Protein AF-A0A519TZV7-F1 (afdb_monomer_lite)

Radius of gyration: 21.03 Å; chains: 1; bounding box: 48×26×68 Å

pLDDT: mean 84.64, std 11.46, range [48.06, 93.38]

Foldseek 3Di:
DDDLQDDPPPDADPLLLVVLVCLVVCVCLALLCCVVRPLVVLCVLVVHDSVVSNVCSVQVVPDDPVSLVSSCNRNSHDSVSVVVSNVVVCVVVVVVVVVVVVVVVVVVVVVVVVVVVVVD

Structure (mmCIF, N/CA/C/O backbone):
data_AF-A0A519TZV7-F1
#
_entry.id   AF-A0A519TZV7-F1
#
loop_
_atom_site.group_PDB
_atom_site.id
_atom_site.type_symbol
_atom_site.label_atom_id
_atom_site.label_alt_id
_atom_site.label_comp_id
_atom_site.label_asym_id
_atom_site.label_entity_id
_atom_site.label_seq_id
_atom_site.pdbx_PDB_ins_code
_atom_site.Cartn_x
_atom_site.Cartn_y
_atom_site.Cartn_z
_atom_site.occupancy
_atom_site.B_iso_or_equiv
_atom_site.auth_seq_id
_atom_site.auth_comp_id
_atom_site.auth_asym_id
_atom_site.auth_atom_id
_atom_site.pdbx_PDB_model_num
ATOM 1 N N . MET A 1 1 ? -16.664 0.061 -14.962 1.00 61.88 1 MET A N 1
ATOM 2 C CA . MET A 1 1 ? -15.381 0.651 -14.512 1.00 61.88 1 MET A CA 1
ATOM 3 C C . MET A 1 1 ? -14.713 1.313 -15.710 1.00 61.88 1 MET A C 1
ATOM 5 O O . MET A 1 1 ? -15.112 1.011 -16.826 1.00 61.88 1 MET A O 1
ATOM 9 N N . ALA A 1 2 ? -13.777 2.246 -15.511 1.00 67.88 2 ALA A N 1
ATOM 10 C CA . ALA A 1 2 ? -13.036 2.829 -16.635 1.00 67.88 2 ALA A CA 1
ATOM 11 C C . ALA A 1 2 ? -12.213 1.748 -17.368 1.00 67.88 2 ALA A C 1
ATOM 13 O O . ALA A 1 2 ? -11.759 0.794 -16.743 1.00 67.88 2 ALA A O 1
ATOM 14 N N . GLU A 1 3 ? -12.018 1.891 -18.678 1.00 69.56 3 GLU A N 1
ATOM 15 C CA . GLU A 1 3 ? -11.212 0.965 -19.484 1.00 69.56 3 GLU A CA 1
ATOM 16 C C . GLU A 1 3 ? -9.711 1.223 -19.254 1.00 69.56 3 GLU A C 1
ATOM 18 O O . GLU A 1 3 ? -9.104 2.103 -19.867 1.00 69.56 3 GLU A O 1
ATOM 23 N N . TRP A 1 4 ? -9.091 0.462 -18.350 1.00 69.31 4 TRP A N 1
ATOM 24 C CA . TRP A 1 4 ? -7.683 0.646 -17.958 1.00 69.31 4 TRP A CA 1
ATOM 25 C C . TRP A 1 4 ? -6.664 0.021 -18.931 1.00 69.31 4 TRP A C 1
ATOM 27 O O . TRP A 1 4 ? -5.462 0.221 -18.771 1.00 69.31 4 TRP A O 1
ATOM 37 N N . LYS A 1 5 ? -7.119 -0.694 -19.971 1.00 57.53 5 LYS A N 1
ATOM 38 C CA . LYS A 1 5 ? -6.287 -1.568 -20.826 1.00 57.53 5 LYS A CA 1
ATOM 39 C C . LYS A 1 5 ? -5.505 -0.890 -21.965 1.00 57.53 5 LYS A C 1
ATOM 41 O O . LYS A 1 5 ? -4.846 -1.585 -22.727 1.00 57.53 5 LYS A O 1
ATOM 46 N N . ASN A 1 6 ? -5.521 0.438 -22.085 1.00 54.09 6 ASN A N 1
ATOM 47 C CA . ASN A 1 6 ? -4.900 1.145 -23.217 1.00 54.09 6 ASN A CA 1
ATOM 48 C C . ASN A 1 6 ? -3.759 2.072 -22.793 1.00 54.09 6 ASN A C 1
ATOM 50 O O . ASN A 1 6 ? -3.918 3.297 -22.715 1.00 54.09 6 ASN A O 1
ATOM 54 N N . ILE A 1 7 ? -2.599 1.488 -22.513 1.00 56.75 7 ILE A N 1
ATOM 55 C CA . ILE A 1 7 ? -1.321 2.204 -22.532 1.00 56.75 7 ILE A CA 1
ATOM 56 C C . ILE A 1 7 ? -0.382 1.292 -23.277 1.00 56.75 7 ILE A C 1
ATOM 58 O O . ILE A 1 7 ? -0.150 0.167 -22.840 1.00 56.75 7 ILE A O 1
ATOM 62 N N . SER A 1 8 ? 0.096 1.756 -24.424 1.00 54.38 8 SER A N 1
ATOM 63 C CA . SER A 1 8 ? 1.107 1.051 -25.193 1.00 54.38 8 SER A CA 1
ATOM 64 C C . SER A 1 8 ? 2.259 0.670 -24.262 1.00 54.38 8 SER A C 1
ATOM 66 O O . SER A 1 8 ? 2.935 1.524 -23.688 1.00 54.38 8 SER A O 1
ATOM 68 N N . SER A 1 9 ? 2.459 -0.636 -24.086 1.00 53.22 9 SER A N 1
ATOM 69 C CA . SER A 1 9 ? 3.541 -1.219 -23.286 1.00 53.22 9 SER A CA 1
ATOM 70 C C . SER A 1 9 ? 4.931 -0.801 -23.768 1.00 53.22 9 SER A C 1
ATOM 72 O O . SER A 1 9 ? 5.906 -0.952 -23.040 1.00 53.22 9 SER A O 1
ATOM 74 N N . ASP A 1 10 ? 5.017 -0.238 -24.971 1.00 55.44 10 ASP A N 1
ATOM 75 C CA . ASP A 1 10 ? 6.256 -0.049 -25.723 1.00 55.44 10 ASP A CA 1
ATOM 76 C C . ASP A 1 10 ? 7.131 1.109 -25.217 1.00 55.44 10 ASP A C 1
ATOM 78 O O . ASP A 1 10 ? 8.225 1.328 -25.731 1.00 55.44 10 ASP A O 1
ATOM 82 N N . LYS A 1 11 ? 6.682 1.858 -24.199 1.00 63.09 11 LYS A N 1
ATOM 83 C CA . LYS A 1 11 ? 7.469 2.923 -23.543 1.00 63.09 11 LYS A CA 1
ATOM 84 C C . LYS A 1 11 ? 7.351 2.921 -22.019 1.00 63.09 11 LYS A C 1
ATOM 86 O O . LYS A 1 11 ? 7.530 3.961 -21.383 1.00 63.09 11 LYS A O 1
ATOM 91 N N . LEU A 1 12 ? 7.006 1.784 -21.419 1.00 69.12 12 LEU A N 1
ATOM 92 C CA . LEU A 1 12 ? 6.957 1.692 -19.966 1.00 69.12 12 LEU A CA 1
ATOM 93 C C . LEU A 1 12 ? 8.381 1.661 -19.410 1.00 69.12 12 LEU A C 1
ATOM 95 O O . LEU A 1 12 ? 9.241 0.932 -19.900 1.00 69.12 12 LEU A O 1
ATOM 99 N N . ASP A 1 13 ? 8.632 2.454 -18.375 1.00 81.75 13 ASP A N 1
ATOM 100 C CA . ASP A 1 13 ? 9.914 2.417 -17.686 1.00 81.75 13 ASP A CA 1
ATOM 101 C C . ASP A 1 13 ? 10.195 0.991 -17.166 1.00 81.75 13 ASP A C 1
ATOM 103 O O . ASP A 1 13 ? 9.300 0.402 -16.545 1.00 81.75 13 ASP A O 1
ATOM 107 N N . PRO A 1 14 ? 11.410 0.438 -17.345 1.00 84.62 14 PRO A N 1
ATOM 108 C CA . PRO A 1 14 ? 11.737 -0.914 -16.890 1.00 84.62 14 PRO A CA 1
ATOM 109 C C . PRO A 1 14 ? 11.433 -1.145 -15.405 1.00 84.62 14 PRO A C 1
ATOM 111 O O . PRO A 1 14 ? 11.007 -2.232 -15.016 1.00 84.62 14 PRO A O 1
ATOM 114 N N . THR A 1 15 ? 11.571 -0.109 -14.569 1.00 85.81 15 THR A N 1
ATOM 115 C CA . THR A 1 15 ? 11.182 -0.170 -13.157 1.00 85.81 15 THR A CA 1
ATOM 116 C C . THR A 1 15 ? 9.689 -0.451 -12.987 1.00 85.81 15 THR A C 1
ATOM 118 O O . THR A 1 15 ? 9.307 -1.290 -12.174 1.00 85.81 15 THR A O 1
ATOM 121 N N . PHE A 1 16 ? 8.831 0.253 -13.726 1.00 87.31 16 PHE A N 1
ATOM 122 C CA . PHE A 1 16 ? 7.382 0.102 -13.598 1.00 87.31 16 PHE A CA 1
ATOM 123 C C . PHE A 1 16 ? 6.887 -1.196 -14.241 1.00 87.31 16 PHE A C 1
ATOM 125 O O . PHE A 1 16 ? 5.912 -1.769 -13.759 1.00 87.31 16 PHE A O 1
ATOM 132 N N . ALA A 1 17 ? 7.593 -1.706 -15.254 1.00 86.62 17 ALA A N 1
ATOM 133 C CA . ALA A 1 17 ? 7.323 -3.020 -15.828 1.00 86.62 17 ALA A CA 1
ATOM 134 C C . ALA A 1 17 ? 7.635 -4.136 -14.820 1.00 86.62 17 ALA A C 1
ATOM 136 O O . ALA A 1 17 ? 6.837 -5.053 -14.655 1.00 86.62 17 ALA A O 1
ATOM 137 N N . ALA A 1 18 ? 8.737 -4.015 -14.072 1.00 87.81 18 ALA A N 1
ATOM 138 C CA . ALA A 1 18 ? 9.046 -4.941 -12.986 1.00 87.81 18 ALA A CA 1
ATOM 139 C C . ALA A 1 18 ? 7.981 -4.889 -11.877 1.00 87.81 18 ALA A C 1
ATOM 141 O O . ALA A 1 18 ? 7.462 -5.926 -11.474 1.00 87.81 18 ALA A O 1
ATOM 142 N N . ILE A 1 19 ? 7.591 -3.685 -11.434 1.00 89.56 19 ILE A N 1
ATOM 143 C CA . ILE A 1 19 ? 6.514 -3.509 -10.442 1.00 89.56 19 ILE A CA 1
ATOM 144 C C . ILE A 1 19 ? 5.209 -4.144 -10.936 1.00 89.56 19 ILE A C 1
ATOM 146 O O . ILE A 1 19 ? 4.520 -4.799 -10.156 1.00 89.56 19 ILE A O 1
ATOM 150 N N . ARG A 1 20 ? 4.889 -4.001 -12.230 1.00 89.56 20 ARG A N 1
ATOM 151 C CA . ARG A 1 20 ? 3.722 -4.638 -12.844 1.00 89.56 20 ARG A CA 1
ATOM 152 C C . ARG A 1 20 ? 3.735 -6.150 -12.655 1.00 89.56 20 ARG A C 1
ATOM 154 O O . ARG A 1 20 ? 2.773 -6.689 -12.114 1.00 89.56 20 ARG A O 1
ATOM 161 N N . SER A 1 21 ? 4.803 -6.816 -13.084 1.00 88.50 21 SER A N 1
ATOM 162 C CA . SER A 1 21 ? 4.915 -8.271 -12.957 1.00 88.50 21 SER A CA 1
ATOM 163 C C . SER A 1 21 ? 4.814 -8.707 -11.499 1.00 88.50 21 SER A C 1
ATOM 165 O O . SER A 1 21 ? 4.052 -9.605 -11.179 1.00 88.50 21 SER A O 1
ATOM 167 N N . LEU A 1 22 ? 5.463 -7.992 -10.578 1.00 90.31 22 LEU A N 1
ATOM 168 C CA . LEU A 1 22 ? 5.449 -8.331 -9.152 1.00 90.31 22 LEU A CA 1
ATOM 169 C C . LEU A 1 22 ? 4.059 -8.254 -8.502 1.00 90.31 22 LEU A C 1
ATOM 171 O O . LEU A 1 22 ? 3.781 -9.012 -7.571 1.00 90.31 22 LEU A O 1
ATOM 175 N N . PHE A 1 23 ? 3.199 -7.346 -8.967 1.00 89.75 23 PHE A N 1
ATOM 176 C CA . PHE A 1 23 ? 1.795 -7.292 -8.553 1.00 89.75 23 PHE A CA 1
ATOM 177 C C . PHE A 1 23 ? 0.975 -8.436 -9.154 1.00 89.75 23 PHE A C 1
ATOM 179 O O . PHE A 1 23 ? 0.182 -9.045 -8.442 1.00 89.75 23 PHE A O 1
ATOM 186 N N . LEU A 1 24 ? 1.158 -8.731 -10.445 1.00 87.06 24 LEU A N 1
ATOM 187 C CA . LEU A 1 24 ? 0.406 -9.783 -11.140 1.00 87.06 24 LEU A CA 1
ATOM 188 C C . LEU A 1 24 ? 0.790 -11.190 -10.660 1.00 87.06 24 LEU A C 1
ATOM 190 O O . LEU A 1 24 ? -0.086 -12.031 -10.482 1.00 87.06 24 LEU A O 1
ATOM 194 N N . ASP A 1 25 ? 2.070 -11.409 -10.368 1.00 89.75 25 ASP A N 1
ATOM 195 C CA . ASP A 1 25 ? 2.615 -12.674 -9.867 1.00 89.75 25 ASP A CA 1
ATOM 196 C C . ASP A 1 25 ? 2.354 -12.863 -8.358 1.00 89.75 25 ASP A C 1
ATOM 198 O O . ASP A 1 25 ? 2.745 -13.869 -7.768 1.00 89.75 25 ASP A O 1
ATOM 202 N N . GLY A 1 26 ? 1.738 -11.877 -7.692 1.00 86.50 26 GLY A N 1
ATOM 203 C CA . GLY A 1 26 ? 1.413 -11.924 -6.262 1.00 86.50 26 GLY A CA 1
ATOM 204 C C . GLY A 1 26 ? 2.617 -11.785 -5.321 1.00 86.50 26 GLY A C 1
ATOM 205 O O . GLY A 1 26 ? 2.473 -11.918 -4.103 1.00 86.50 26 GLY A O 1
ATOM 206 N N . THR A 1 27 ? 3.807 -11.478 -5.848 1.00 87.75 27 THR A N 1
ATOM 207 C CA . THR A 1 27 ? 5.004 -11.224 -5.029 1.00 87.75 27 THR A CA 1
ATOM 208 C C . THR A 1 27 ? 4.785 -10.016 -4.118 1.00 87.75 27 THR A C 1
ATOM 210 O O . THR A 1 27 ? 5.112 -10.062 -2.925 1.00 87.75 27 THR A O 1
ATOM 213 N N . ILE A 1 28 ? 4.168 -8.953 -4.644 1.00 87.75 28 ILE A N 1
ATOM 214 C CA . ILE A 1 28 ? 3.658 -7.831 -3.852 1.00 87.75 28 ILE A CA 1
ATOM 215 C C . ILE A 1 28 ? 2.268 -8.213 -3.337 1.00 87.75 28 ILE A C 1
ATOM 217 O O . ILE A 1 28 ? 1.248 -7.900 -3.934 1.00 87.75 28 ILE A O 1
ATOM 221 N N . ASN A 1 29 ? 2.246 -8.897 -2.195 1.00 87.44 29 ASN A N 1
ATOM 222 C CA . ASN A 1 29 ? 1.030 -9.188 -1.426 1.00 87.44 29 ASN A CA 1
ATOM 223 C C . ASN A 1 29 ? 0.774 -8.179 -0.294 1.00 87.44 29 ASN A C 1
ATOM 225 O O . ASN A 1 29 ? -0.180 -8.320 0.462 1.00 87.44 29 ASN A O 1
ATOM 229 N N . LYS A 1 30 ? 1.667 -7.198 -0.141 1.00 91.50 30 LYS A N 1
ATOM 230 C CA . LYS A 1 30 ? 1.559 -6.083 0.800 1.00 91.50 30 LYS A CA 1
ATOM 231 C C . LYS A 1 30 ? 2.152 -4.849 0.157 1.00 91.50 30 LYS A C 1
ATOM 233 O O . LYS A 1 30 ? 3.241 -4.932 -0.413 1.00 91.50 30 LYS A O 1
ATOM 238 N N . MET A 1 31 ? 1.507 -3.703 0.318 1.00 91.31 31 MET A N 1
ATOM 239 C CA . MET A 1 31 ? 1.985 -2.443 -0.242 1.00 91.31 31 MET A CA 1
ATOM 240 C C . MET A 1 31 ? 3.379 -2.095 0.274 1.00 91.31 31 MET A C 1
ATOM 242 O O . MET A 1 31 ? 4.186 -1.594 -0.500 1.00 91.31 31 MET A O 1
ATOM 246 N N . TYR A 1 32 ? 3.718 -2.447 1.521 1.00 91.38 32 TYR A N 1
ATOM 247 C CA . TYR A 1 32 ? 5.052 -2.208 2.085 1.00 91.38 32 TYR A CA 1
ATOM 248 C C . TYR A 1 32 ? 6.205 -2.739 1.218 1.00 91.38 32 TYR A C 1
ATOM 250 O O . TYR A 1 32 ? 7.245 -2.091 1.149 1.00 91.38 32 TYR A O 1
ATOM 258 N N . LYS A 1 33 ? 6.004 -3.843 0.486 1.00 89.94 33 LYS A N 1
ATOM 259 C CA . LYS A 1 33 ? 7.017 -4.429 -0.410 1.00 89.94 33 LYS A CA 1
ATOM 260 C C . LYS A 1 33 ? 7.413 -3.518 -1.571 1.00 89.94 33 LYS A C 1
ATOM 262 O O . LYS A 1 33 ? 8.483 -3.688 -2.138 1.00 89.94 33 LYS A O 1
ATOM 267 N N . LEU A 1 34 ? 6.608 -2.507 -1.907 1.00 88.69 34 LEU A N 1
ATOM 268 C CA . LEU A 1 34 ? 7.003 -1.484 -2.881 1.00 88.69 34 LEU A CA 1
ATOM 269 C C . LEU A 1 34 ? 8.242 -0.688 -2.446 1.00 88.69 34 LEU A C 1
ATOM 271 O O . LEU A 1 34 ? 8.824 0.017 -3.270 1.00 88.69 34 LEU A O 1
ATOM 275 N N . ILE A 1 35 ? 8.647 -0.764 -1.172 1.00 88.94 35 ILE A N 1
ATOM 276 C CA . ILE A 1 35 ? 9.881 -0.127 -0.715 1.00 88.94 35 ILE A CA 1
ATOM 277 C C . ILE A 1 35 ? 11.133 -0.760 -1.331 1.00 88.94 35 ILE A C 1
ATOM 279 O O . ILE A 1 35 ? 12.124 -0.063 -1.531 1.00 88.94 35 ILE A O 1
ATOM 283 N N . ASP A 1 36 ? 11.064 -2.040 -1.693 1.00 87.69 36 ASP A N 1
ATOM 284 C CA . ASP A 1 36 ? 12.196 -2.795 -2.233 1.00 87.69 36 ASP A CA 1
ATOM 285 C C . ASP A 1 36 ? 12.411 -2.514 -3.731 1.00 87.69 36 ASP A C 1
ATOM 287 O O . ASP A 1 36 ? 13.463 -2.813 -4.294 1.00 87.69 36 ASP A O 1
ATOM 291 N N . TYR A 1 37 ? 11.433 -1.878 -4.387 1.00 86.25 37 TYR A N 1
ATOM 292 C CA . TYR A 1 37 ? 11.407 -1.678 -5.834 1.00 86.25 37 TYR A CA 1
ATOM 293 C C . TYR A 1 37 ? 11.393 -0.189 -6.193 1.00 86.25 37 TYR A C 1
ATOM 295 O O . TYR A 1 37 ? 10.364 0.388 -6.539 1.00 86.25 37 TYR A O 1
ATOM 303 N N . ASN A 1 38 ? 12.577 0.434 -6.162 1.00 84.06 38 ASN A N 1
ATOM 304 C CA . ASN A 1 38 ? 12.799 1.838 -6.548 1.00 84.06 38 ASN A CA 1
ATOM 305 C C . ASN A 1 38 ? 11.881 2.848 -5.813 1.00 84.06 38 ASN A C 1
ATOM 307 O O . ASN A 1 38 ? 11.173 3.645 -6.444 1.00 84.06 38 ASN A O 1
ATOM 311 N N . PRO A 1 39 ? 11.933 2.896 -4.471 1.00 86.62 39 PRO A N 1
ATOM 312 C CA . PRO A 1 39 ? 10.990 3.662 -3.657 1.00 86.62 39 PRO A CA 1
ATOM 313 C C . PRO A 1 39 ? 11.050 5.169 -3.926 1.00 86.62 39 PRO A C 1
ATOM 315 O O . PRO A 1 39 ? 10.023 5.842 -3.927 1.00 86.62 39 PRO A O 1
ATOM 318 N N . THR A 1 40 ? 12.230 5.711 -4.235 1.00 87.75 40 THR A N 1
ATOM 319 C CA . THR A 1 40 ? 12.407 7.127 -4.593 1.00 87.75 40 THR A CA 1
ATOM 320 C C . THR A 1 40 ? 11.649 7.490 -5.867 1.00 87.75 40 THR A C 1
ATOM 322 O O . THR A 1 40 ? 11.073 8.572 -5.967 1.00 87.75 40 THR A O 1
ATOM 325 N N . LYS A 1 41 ? 11.621 6.584 -6.848 1.00 88.56 41 LYS A N 1
ATOM 326 C CA . LYS A 1 41 ? 10.949 6.809 -8.129 1.00 88.56 41 LYS A CA 1
ATOM 327 C C . LYS A 1 41 ? 9.433 6.756 -7.971 1.00 88.56 41 LYS A C 1
ATOM 329 O O . LYS A 1 41 ? 8.739 7.618 -8.503 1.00 88.56 41 LYS A O 1
ATOM 334 N N . VAL A 1 42 ? 8.936 5.809 -7.177 1.00 88.81 42 VAL A N 1
ATOM 335 C CA . VAL A 1 42 ? 7.508 5.692 -6.850 1.00 88.81 42 VAL A CA 1
ATOM 336 C C . VAL A 1 42 ? 7.037 6.873 -5.987 1.00 88.81 42 VAL A C 1
ATOM 338 O O . VAL A 1 42 ? 5.990 7.456 -6.256 1.00 88.81 42 VAL A O 1
ATOM 341 N N . ALA A 1 43 ? 7.834 7.315 -5.010 1.00 90.56 43 ALA A N 1
ATOM 342 C CA . ALA A 1 43 ? 7.520 8.498 -4.204 1.00 90.56 43 ALA A CA 1
ATOM 343 C C . ALA A 1 43 ? 7.4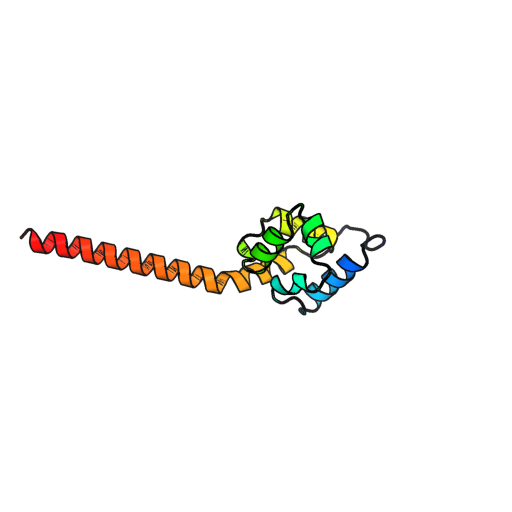45 9.777 -5.058 1.00 90.56 43 ALA A C 1
ATOM 345 O O . ALA A 1 43 ? 6.504 10.562 -4.919 1.00 90.56 43 ALA A O 1
ATOM 346 N N . ARG A 1 44 ? 8.397 9.953 -5.989 1.00 90.00 44 ARG A N 1
ATOM 347 C CA . ARG A 1 44 ? 8.375 11.048 -6.972 1.00 90.00 44 ARG A CA 1
ATOM 348 C C . ARG A 1 44 ? 7.150 10.979 -7.869 1.00 90.00 44 ARG A C 1
ATOM 350 O O . ARG A 1 44 ? 6.551 12.016 -8.129 1.00 90.00 44 ARG A O 1
ATOM 357 N N . LEU A 1 45 ? 6.763 9.782 -8.306 1.00 89.38 45 LEU A N 1
ATOM 358 C CA . LEU A 1 45 ? 5.565 9.602 -9.116 1.00 89.38 45 LEU A CA 1
ATOM 359 C C . LEU A 1 45 ? 4.312 10.106 -8.389 1.00 89.38 45 LEU A C 1
ATOM 361 O O . LEU A 1 45 ? 3.479 10.803 -8.960 1.00 89.38 45 LEU A O 1
ATOM 365 N N . PHE A 1 46 ? 4.205 9.799 -7.103 1.00 90.25 46 PHE A N 1
ATOM 366 C CA . PHE A 1 46 ? 3.101 10.266 -6.278 1.00 90.25 46 PHE A CA 1
ATOM 367 C C . PHE A 1 46 ? 3.240 11.714 -5.800 1.00 90.25 46 PHE A C 1
ATOM 369 O O . PHE A 1 46 ? 2.395 12.174 -5.036 1.00 90.25 46 PHE A O 1
ATOM 376 N N . SER A 1 47 ? 4.280 12.434 -6.236 1.00 90.88 47 SER A N 1
ATOM 377 C CA . SER A 1 47 ? 4.554 13.818 -5.836 1.00 90.88 47 SER A CA 1
ATOM 378 C C . SER A 1 47 ? 4.552 14.002 -4.311 1.00 90.88 47 SER A C 1
ATOM 380 O O . SER A 1 47 ? 4.033 14.984 -3.786 1.00 90.88 47 SER A O 1
ATOM 382 N N . MET A 1 48 ? 5.121 13.037 -3.580 1.00 92.75 48 MET A N 1
ATOM 383 C CA . MET A 1 48 ? 5.211 13.065 -2.119 1.00 92.75 48 MET A CA 1
ATOM 384 C C . MET A 1 48 ? 6.645 12.854 -1.635 1.00 92.75 48 MET A C 1
ATOM 386 O O . MET A 1 48 ? 7.495 12.314 -2.342 1.00 92.75 48 MET A O 1
ATOM 390 N N . SER A 1 49 ? 6.914 13.262 -0.394 1.00 92.75 49 SER A N 1
ATOM 391 C CA . SER A 1 49 ? 8.214 13.022 0.234 1.00 92.75 49 SER A CA 1
ATOM 392 C C . SER A 1 49 ? 8.450 11.527 0.483 1.00 92.75 49 SER A C 1
ATOM 394 O O . SER A 1 49 ? 7.504 10.769 0.711 1.00 92.75 49 SER A O 1
ATOM 396 N N . TYR A 1 50 ? 9.718 11.108 0.527 1.00 89.75 50 TYR A N 1
ATOM 397 C CA . TYR A 1 50 ? 10.090 9.729 0.866 1.00 89.75 50 TYR A CA 1
ATOM 398 C C . TYR A 1 50 ? 9.542 9.296 2.236 1.00 89.75 50 TYR A C 1
ATOM 400 O O . TYR A 1 50 ? 9.062 8.176 2.397 1.00 89.75 50 TYR A O 1
ATOM 408 N N . LYS A 1 51 ? 9.544 10.210 3.216 1.00 91.88 51 LYS A N 1
ATOM 409 C CA . LYS A 1 51 ? 8.986 9.967 4.551 1.00 91.88 51 LYS A CA 1
ATOM 410 C C . LYS A 1 51 ? 7.484 9.688 4.483 1.00 91.88 51 LYS A C 1
ATOM 412 O O . LYS A 1 51 ? 7.026 8.673 4.998 1.00 91.88 51 LYS A O 1
ATOM 417 N N . THR A 1 52 ? 6.731 10.556 3.809 1.00 91.88 52 THR A N 1
ATOM 418 C CA . THR A 1 52 ? 5.280 10.393 3.632 1.00 91.88 52 THR A CA 1
ATOM 419 C C . THR A 1 52 ? 4.960 9.105 2.882 1.00 91.88 52 THR A C 1
ATOM 421 O O . THR A 1 52 ? 4.036 8.387 3.257 1.00 91.88 52 THR A O 1
ATOM 424 N N . TYR A 1 53 ? 5.745 8.786 1.854 1.00 93.38 53 TYR A N 1
ATOM 425 C CA . TYR A 1 53 ? 5.618 7.536 1.121 1.00 93.38 53 TYR A CA 1
ATOM 426 C C . TYR A 1 53 ? 5.794 6.330 2.048 1.00 93.38 53 TYR A C 1
ATOM 428 O O . TYR A 1 53 ? 4.909 5.482 2.122 1.00 93.38 53 TYR A O 1
ATOM 436 N N . HIS A 1 54 ? 6.862 6.301 2.846 1.00 93.00 54 HIS A N 1
ATOM 437 C CA . HIS A 1 54 ? 7.119 5.222 3.798 1.00 93.00 54 HIS A CA 1
ATOM 438 C C . HIS A 1 54 ? 6.008 5.079 4.856 1.00 93.00 54 HIS A C 1
ATOM 440 O O . HIS A 1 54 ? 5.659 3.963 5.255 1.00 93.00 54 HIS A O 1
ATOM 446 N N . GLU A 1 55 ? 5.441 6.186 5.335 1.00 93.06 55 GLU A N 1
ATOM 447 C CA . GLU A 1 55 ? 4.309 6.161 6.269 1.00 93.06 55 GLU A CA 1
ATOM 448 C C . GLU 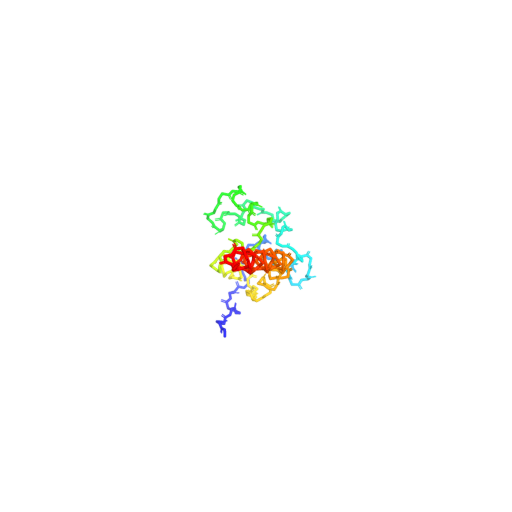A 1 55 ? 3.057 5.549 5.630 1.00 93.06 55 GLU A C 1
ATOM 450 O O . GLU A 1 55 ? 2.386 4.732 6.260 1.00 93.06 55 GLU A O 1
ATOM 455 N N . LYS A 1 56 ? 2.763 5.893 4.371 1.00 93.38 56 LYS A N 1
ATOM 456 C CA . LYS A 1 56 ? 1.630 5.320 3.631 1.00 93.38 56 LYS A CA 1
ATOM 457 C C . LYS A 1 56 ? 1.850 3.858 3.262 1.00 93.38 56 LYS A C 1
ATOM 459 O O . LYS A 1 56 ? 0.909 3.083 3.319 1.00 93.38 56 LYS A O 1
ATOM 464 N N . LEU A 1 57 ? 3.080 3.447 2.969 1.00 92.81 57 LEU A N 1
ATOM 465 C CA . LEU A 1 57 ? 3.411 2.037 2.763 1.00 92.81 57 LEU A CA 1
ATOM 466 C C . LEU A 1 57 ? 3.144 1.178 4.009 1.00 92.81 57 LEU A C 1
ATOM 468 O O . LEU A 1 57 ? 2.729 0.032 3.882 1.00 92.81 57 LEU A O 1
ATOM 472 N N . LYS A 1 58 ? 3.356 1.731 5.211 1.00 91.75 58 LYS A N 1
ATOM 473 C CA . LYS A 1 58 ? 3.008 1.080 6.488 1.00 91.75 58 LYS A CA 1
ATOM 474 C C . LYS A 1 58 ? 1.506 1.092 6.784 1.00 91.75 58 LYS A C 1
ATOM 476 O O . LYS A 1 58 ? 1.041 0.291 7.587 1.00 91.75 58 LYS A O 1
ATOM 481 N N . GLN A 1 59 ? 0.773 2.041 6.208 1.00 92.31 59 GLN A N 1
ATOM 482 C CA . GLN A 1 59 ? -0.663 2.241 6.418 1.00 92.31 59 GLN A CA 1
ATOM 483 C C . GLN A 1 59 ? -1.351 2.444 5.064 1.00 92.31 59 GLN A C 1
ATOM 485 O O . GLN A 1 59 ? -1.687 3.581 4.708 1.00 92.31 59 GLN A O 1
ATOM 490 N N . PRO A 1 60 ? -1.546 1.360 4.293 1.00 91.12 60 PRO A N 1
ATOM 491 C CA . PRO A 1 60 ? -1.916 1.445 2.881 1.00 91.12 60 PRO A CA 1
ATOM 492 C C . PRO A 1 60 ? -3.248 2.156 2.617 1.00 91.12 60 PRO A C 1
ATOM 494 O O . PRO A 1 60 ? -3.412 2.820 1.597 1.00 91.12 60 PRO A O 1
ATO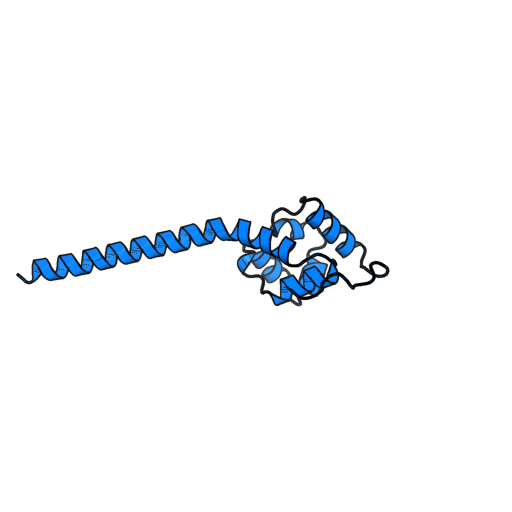M 497 N N . TRP A 1 61 ? -4.174 2.133 3.577 1.00 91.00 61 TRP A N 1
ATOM 498 C CA . TRP A 1 61 ? -5.445 2.867 3.516 1.00 91.00 61 TRP A CA 1
ATOM 499 C C . TRP A 1 61 ? -5.293 4.400 3.479 1.00 91.00 61 TRP A C 1
ATOM 501 O O . TRP A 1 61 ? -6.263 5.110 3.232 1.00 91.00 61 TRP A O 1
ATOM 511 N N . LYS A 1 62 ? -4.091 4.946 3.719 1.00 93.06 62 LYS A N 1
ATOM 512 C CA . LYS A 1 62 ? -3.791 6.382 3.562 1.00 93.06 62 LYS A CA 1
ATOM 513 C C . LYS A 1 62 ? -3.450 6.783 2.122 1.00 93.06 62 LYS A C 1
ATOM 515 O O . LYS A 1 62 ? -3.267 7.979 1.837 1.00 93.06 62 LYS A O 1
ATOM 520 N N . PHE A 1 63 ? -3.302 5.827 1.206 1.00 92.56 63 PHE A N 1
ATOM 521 C CA . PHE A 1 63 ? -3.241 6.146 -0.216 1.00 92.56 63 PHE A CA 1
ATOM 522 C C . PHE A 1 63 ? -4.611 6.641 -0.676 1.00 92.56 63 PHE A C 1
ATOM 524 O O . PHE A 1 63 ? -5.633 6.013 -0.428 1.00 92.56 63 PHE A O 1
ATOM 531 N N . SER A 1 64 ? -4.634 7.801 -1.331 1.00 92.88 64 SER A N 1
ATOM 532 C CA . SER A 1 64 ? -5.861 8.259 -1.987 1.00 92.88 64 SER A CA 1
ATOM 533 C C . SER A 1 64 ? -6.100 7.456 -3.261 1.00 92.88 64 SER A C 1
ATOM 535 O O . SER A 1 64 ? -5.144 7.001 -3.894 1.00 92.88 64 SER A O 1
ATOM 537 N N . SER A 1 65 ? -7.359 7.382 -3.691 1.00 91.00 65 SER A N 1
ATOM 538 C CA . SER A 1 65 ? -7.742 6.742 -4.952 1.00 91.00 65 SER A CA 1
ATOM 539 C C . SER A 1 65 ? -6.944 7.282 -6.141 1.00 91.00 65 SER A C 1
ATOM 541 O O . SER A 1 65 ? -6.569 6.520 -7.022 1.00 91.00 65 SER A O 1
ATOM 543 N N . PHE A 1 66 ? -6.586 8.570 -6.128 1.00 91.69 66 PHE A N 1
ATOM 544 C CA . PHE A 1 66 ? -5.760 9.176 -7.173 1.00 91.69 66 PHE A CA 1
ATOM 545 C C . PHE A 1 66 ? -4.352 8.566 -7.260 1.00 91.69 66 PHE A C 1
ATOM 547 O O . PHE A 1 66 ? -3.878 8.292 -8.357 1.00 91.69 66 PHE A O 1
ATOM 554 N N . HIS A 1 67 ? -3.700 8.274 -6.128 1.00 92.69 67 HIS A N 1
ATOM 555 C CA . HIS A 1 67 ? -2.395 7.599 -6.141 1.00 92.69 67 HIS A CA 1
ATOM 556 C C . HIS A 1 67 ? -2.500 6.187 -6.731 1.00 92.69 67 HIS A C 1
ATOM 558 O O . HIS A 1 67 ?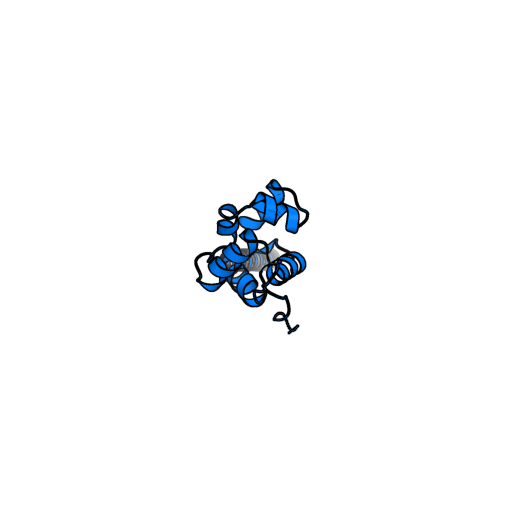 -1.634 5.769 -7.496 1.00 92.69 67 HIS A O 1
ATOM 564 N N . ILE A 1 68 ? -3.581 5.475 -6.407 1.00 92.75 68 ILE A N 1
ATOM 565 C CA . ILE A 1 68 ? -3.845 4.120 -6.905 1.00 92.75 68 ILE A CA 1
ATOM 566 C C . ILE A 1 68 ? -4.084 4.157 -8.415 1.00 92.75 68 ILE A C 1
ATOM 568 O O . ILE A 1 68 ? -3.489 3.373 -9.145 1.00 92.75 68 ILE A O 1
ATOM 572 N N . MET A 1 69 ? -4.877 5.119 -8.893 1.00 90.81 69 MET A N 1
ATOM 573 C CA . MET A 1 69 ? -5.114 5.340 -10.321 1.00 90.81 69 MET A CA 1
ATOM 574 C C . MET A 1 69 ? -3.831 5.718 -11.068 1.00 90.81 69 MET A C 1
ATOM 576 O O . MET A 1 69 ? -3.612 5.220 -12.167 1.00 90.81 69 MET A O 1
ATOM 580 N N . ILE A 1 70 ? -2.967 6.561 -10.487 1.00 91.19 70 ILE A N 1
ATOM 581 C CA . ILE A 1 70 ? -1.660 6.896 -11.074 1.00 91.19 70 ILE A CA 1
ATOM 582 C C . ILE A 1 70 ? -0.801 5.641 -11.211 1.00 91.19 70 ILE A C 1
ATOM 584 O O . ILE A 1 70 ? -0.235 5.411 -12.279 1.00 91.19 70 ILE A O 1
ATOM 588 N N . LEU A 1 71 ? -0.702 4.838 -10.147 1.00 89.62 71 LEU A N 1
ATOM 589 C CA . LEU A 1 71 ? 0.095 3.617 -10.160 1.00 89.62 71 LEU A CA 1
ATOM 590 C C . LEU A 1 71 ? -0.444 2.638 -11.201 1.00 89.62 71 LEU A C 1
ATOM 592 O O . LEU A 1 71 ? 0.318 2.204 -12.051 1.00 89.62 71 LEU A O 1
ATOM 596 N N . ALA A 1 72 ? -1.751 2.374 -11.173 1.00 89.69 72 ALA A N 1
ATOM 597 C CA . ALA A 1 72 ? -2.459 1.517 -12.119 1.00 89.69 72 ALA A CA 1
ATOM 598 C C . ALA A 1 72 ? -2.253 1.962 -13.570 1.00 89.69 72 ALA A C 1
ATOM 600 O O . ALA A 1 72 ? -1.939 1.148 -14.437 1.00 89.69 72 ALA A O 1
ATOM 601 N N . ARG A 1 73 ? -2.361 3.271 -13.831 1.00 87.44 73 ARG A N 1
ATOM 602 C CA . ARG A 1 73 ? -2.077 3.843 -15.145 1.00 87.44 73 ARG A CA 1
ATOM 603 C C . ARG A 1 73 ? -0.614 3.583 -15.502 1.00 87.44 73 ARG A C 1
ATOM 605 O O . ARG A 1 73 ? -0.345 2.964 -16.509 1.00 87.44 73 ARG A O 1
ATOM 612 N N . ILE A 1 74 ? 0.359 3.958 -14.687 1.00 87.31 74 ILE A N 1
ATOM 613 C CA . ILE A 1 74 ? 1.766 3.794 -15.085 1.00 87.31 74 ILE A CA 1
ATOM 614 C C . ILE A 1 74 ? 2.226 2.349 -15.213 1.00 87.31 74 ILE A C 1
ATOM 616 O O . ILE A 1 74 ? 3.107 2.082 -16.021 1.00 87.31 74 ILE A O 1
ATOM 620 N N . THR A 1 75 ? 1.666 1.426 -14.441 1.00 85.88 75 THR A N 1
ATOM 621 C CA . THR A 1 75 ? 2.028 0.009 -14.513 1.00 85.88 75 THR A CA 1
ATOM 622 C C . THR A 1 75 ? 1.173 -0.764 -15.514 1.00 85.88 75 THR A C 1
ATOM 624 O O . THR A 1 75 ? 1.519 -1.892 -15.850 1.00 85.88 75 THR A O 1
ATOM 627 N N . GLY A 1 76 ? 0.072 -0.191 -16.010 1.00 85.75 76 GLY A N 1
ATOM 628 C CA . GLY A 1 76 ? -0.887 -0.894 -16.864 1.00 85.75 76 GLY A CA 1
ATOM 629 C C . GLY A 1 76 ? -1.600 -2.044 -16.142 1.00 85.75 76 GLY A C 1
ATOM 630 O O . GLY A 1 76 ? -1.906 -3.063 -16.765 1.00 85.75 76 GLY A O 1
ATOM 631 N N . ILE A 1 77 ? -1.808 -1.917 -14.828 1.00 87.25 77 ILE A N 1
ATOM 632 C CA . ILE A 1 77 ? -2.542 -2.888 -14.004 1.00 87.25 77 ILE A CA 1
ATOM 633 C C . ILE A 1 77 ? -3.940 -2.348 -13.728 1.00 87.25 77 ILE A C 1
ATOM 635 O O . ILE A 1 77 ? -4.133 -1.140 -13.605 1.00 87.25 77 ILE A O 1
ATOM 639 N N . ASP A 1 78 ? -4.909 -3.247 -13.587 1.00 88.19 78 ASP A N 1
ATOM 640 C CA . ASP A 1 78 ? -6.223 -2.880 -13.077 1.00 88.19 78 ASP A CA 1
ATOM 641 C C . ASP A 1 78 ? -6.109 -2.333 -11.634 1.00 88.19 78 ASP A C 1
ATOM 643 O O . ASP A 1 78 ? -5.558 -3.015 -10.760 1.00 88.19 78 ASP A O 1
ATOM 647 N N . PRO A 1 79 ? -6.610 -1.118 -11.337 1.00 90.44 79 PRO A N 1
ATOM 648 C CA . PRO A 1 79 ? -6.586 -0.577 -9.979 1.00 90.44 79 PRO A CA 1
ATOM 649 C C . PRO A 1 79 ? -7.296 -1.470 -8.952 1.00 90.44 79 PRO A C 1
ATOM 651 O O . PRO A 1 79 ? -6.987 -1.366 -7.765 1.00 90.44 79 PRO A O 1
ATOM 654 N N . GLU A 1 80 ? -8.214 -2.349 -9.363 1.00 90.44 80 GLU A N 1
ATOM 655 C CA . GLU A 1 80 ? -8.844 -3.333 -8.477 1.00 90.44 80 GLU A CA 1
ATOM 656 C C . GLU A 1 80 ? -7.825 -4.284 -7.839 1.00 90.44 80 GLU A C 1
ATOM 658 O O . GLU A 1 80 ? -7.946 -4.593 -6.654 1.00 90.44 80 GLU A O 1
ATOM 663 N N . VAL A 1 81 ? -6.773 -4.676 -8.568 1.00 90.69 81 VAL A N 1
ATOM 664 C CA . VAL A 1 81 ? -5.707 -5.547 -8.040 1.00 90.69 81 VAL A CA 1
ATOM 665 C C . VAL A 1 81 ? -4.983 -4.864 -6.880 1.00 90.69 81 VAL A C 1
ATOM 667 O O . VAL A 1 81 ? -4.777 -5.461 -5.824 1.00 90.69 81 VAL A O 1
ATOM 670 N N . ILE A 1 82 ? -4.647 -3.583 -7.048 1.00 91.62 82 ILE A N 1
ATOM 671 C CA . ILE A 1 82 ? -3.962 -2.788 -6.021 1.00 91.62 82 ILE A CA 1
ATOM 672 C C . ILE A 1 82 ? -4.903 -2.538 -4.832 1.00 91.62 82 ILE A C 1
ATOM 674 O O . ILE A 1 82 ? -4.504 -2.679 -3.675 1.00 91.62 82 ILE A O 1
ATOM 678 N N . ASN A 1 83 ? -6.167 -2.201 -5.107 1.00 93.00 83 ASN A N 1
ATOM 679 C CA . ASN A 1 83 ? -7.180 -1.973 -4.077 1.00 93.00 83 ASN A CA 1
ATOM 680 C C . ASN A 1 83 ? -7.432 -3.214 -3.224 1.00 93.00 83 ASN A C 1
ATOM 682 O O . ASN A 1 83 ? -7.581 -3.079 -2.013 1.00 93.00 83 ASN A O 1
ATOM 686 N N . LYS A 1 84 ? -7.452 -4.406 -3.826 1.00 92.94 84 LYS A N 1
ATOM 687 C CA . LYS A 1 84 ? -7.647 -5.662 -3.098 1.00 92.94 84 LYS A CA 1
ATOM 688 C C . LYS A 1 84 ? -6.574 -5.857 -2.027 1.00 92.94 84 LYS A C 1
ATOM 690 O O . LYS A 1 84 ? -6.913 -6.086 -0.872 1.00 92.94 84 LYS A O 1
ATOM 695 N N . ILE A 1 85 ? -5.302 -5.661 -2.381 1.00 92.19 85 ILE A N 1
ATOM 696 C CA . ILE A 1 85 ? -4.178 -5.758 -1.435 1.00 92.19 85 ILE A CA 1
ATOM 697 C C . ILE A 1 85 ? -4.337 -4.735 -0.300 1.00 92.19 85 ILE A C 1
ATOM 699 O O . ILE A 1 85 ? -4.212 -5.073 0.876 1.00 92.19 85 ILE A O 1
ATOM 703 N N . ILE A 1 86 ? -4.675 -3.484 -0.635 1.00 93.12 86 ILE A N 1
ATOM 704 C CA . ILE A 1 86 ? -4.890 -2.424 0.363 1.00 93.12 86 ILE A CA 1
ATOM 705 C C . ILE A 1 86 ? -6.039 -2.778 1.315 1.00 93.12 86 ILE A C 1
ATOM 707 O O . ILE A 1 86 ? -5.917 -2.564 2.522 1.00 93.12 86 ILE A O 1
ATOM 711 N N . GLN A 1 87 ? -7.151 -3.293 0.788 1.00 92.69 87 GLN A N 1
ATOM 712 C CA . GLN A 1 87 ? -8.318 -3.677 1.580 1.00 92.69 87 GLN A CA 1
ATOM 713 C C . GLN A 1 87 ? -7.995 -4.843 2.513 1.00 92.69 87 GLN A C 1
ATOM 715 O O . GLN A 1 87 ? -8.306 -4.755 3.698 1.00 92.69 87 GLN A O 1
ATOM 720 N N . GLU A 1 88 ? -7.315 -5.879 2.019 1.00 91.62 88 GLU A N 1
ATOM 721 C CA . GLU A 1 88 ? -6.874 -7.020 2.829 1.00 91.62 88 GLU A CA 1
ATOM 722 C C . GLU A 1 88 ? -5.993 -6.573 4.008 1.00 91.62 88 GLU A C 1
ATOM 724 O O . GLU A 1 88 ? -6.198 -7.010 5.142 1.00 91.62 88 GLU A O 1
ATOM 729 N N . GLU A 1 89 ? -5.068 -5.634 3.784 1.00 90.69 89 GLU A N 1
ATOM 730 C CA . GLU A 1 89 ? -4.253 -5.063 4.864 1.00 90.69 89 GLU A CA 1
ATOM 731 C C . GLU A 1 89 ? -5.073 -4.185 5.828 1.00 90.69 89 GLU A C 1
ATOM 733 O O . GLU A 1 89 ? -4.831 -4.183 7.041 1.00 90.69 89 GLU A O 1
ATOM 738 N N . ALA A 1 90 ? -6.063 -3.451 5.316 1.00 92.38 90 ALA A N 1
ATOM 739 C CA . ALA A 1 90 ? -6.889 -2.539 6.102 1.00 92.38 90 ALA A CA 1
ATOM 740 C C . ALA A 1 90 ? -7.905 -3.253 7.009 1.00 92.38 90 ALA A C 1
ATOM 742 O O . ALA A 1 90 ? -8.186 -2.733 8.092 1.00 92.38 90 ALA A O 1
ATOM 743 N N . LEU A 1 91 ? -8.421 -4.427 6.618 1.00 90.88 91 LEU A N 1
ATOM 744 C CA . LEU A 1 91 ? -9.432 -5.185 7.377 1.00 90.88 91 LEU A CA 1
ATOM 745 C C . LEU A 1 91 ? -9.046 -5.349 8.850 1.00 90.88 91 LEU A C 1
ATOM 747 O O . LEU A 1 91 ? -9.794 -4.955 9.741 1.00 90.88 91 LEU A O 1
ATOM 751 N N . THR A 1 92 ? -7.812 -5.786 9.107 1.00 86.00 92 THR A N 1
ATOM 752 C CA . THR A 1 92 ? -7.302 -6.000 10.473 1.00 86.00 92 THR A CA 1
ATOM 753 C C . THR A 1 92 ? -7.325 -4.743 11.346 1.00 86.00 92 THR A C 1
ATOM 755 O O . THR A 1 92 ? -7.425 -4.823 12.571 1.00 86.00 92 THR A O 1
ATOM 758 N N . THR A 1 93 ? -7.195 -3.565 10.733 1.00 88.25 93 THR A N 1
ATOM 759 C CA . THR A 1 93 ? -7.232 -2.279 11.435 1.00 88.25 93 THR A CA 1
ATOM 760 C C . THR A 1 93 ? -8.666 -1.780 11.592 1.00 88.25 93 THR A C 1
ATOM 762 O O . THR A 1 93 ? -9.001 -1.212 12.634 1.00 88.25 93 THR A O 1
ATOM 765 N N . LEU A 1 94 ? -9.521 -2.019 10.595 1.00 89.81 94 LEU A N 1
ATOM 766 C CA . LEU A 1 94 ? -10.941 -1.680 10.639 1.00 89.81 94 LEU A CA 1
ATOM 767 C C . LEU A 1 94 ? -11.667 -2.454 11.741 1.00 89.81 94 LEU A C 1
ATOM 769 O O . LEU A 1 94 ? -12.379 -1.833 12.530 1.00 89.81 94 LEU A O 1
ATOM 773 N N . ASP A 1 95 ? -11.417 -3.758 11.860 1.00 90.62 95 ASP A N 1
ATOM 774 C CA . ASP A 1 95 ? -12.049 -4.607 12.875 1.00 90.62 95 ASP A CA 1
ATOM 775 C C . ASP A 1 95 ? -11.768 -4.085 14.290 1.00 90.62 95 ASP A C 1
ATOM 777 O O . ASP A 1 95 ? -12.690 -3.853 15.073 1.00 90.62 95 ASP A O 1
ATOM 781 N N . LYS A 1 96 ? -10.503 -3.748 14.577 1.00 90.00 96 LYS A N 1
ATOM 782 C CA . LYS A 1 96 ? -10.094 -3.130 15.852 1.00 90.00 96 LYS A CA 1
ATOM 783 C C . LYS A 1 96 ? -10.805 -1.801 16.113 1.00 90.00 96 LYS A C 1
ATOM 785 O O . LYS A 1 96 ? -11.182 -1.503 17.247 1.00 90.00 96 LYS A O 1
ATOM 790 N N . GLY A 1 97 ? -10.979 -0.981 15.075 1.00 88.25 97 GLY A N 1
ATOM 791 C CA . GLY A 1 97 ? -11.700 0.289 15.171 1.00 88.25 97 GLY A CA 1
ATOM 792 C C . GLY A 1 97 ? -13.182 0.096 15.505 1.00 88.25 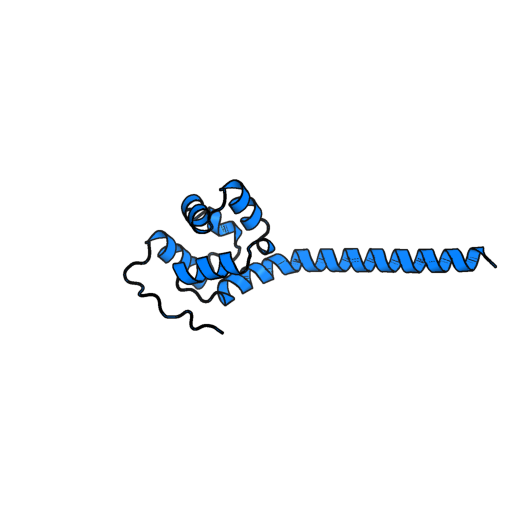97 GLY A C 1
ATOM 793 O O . GLY A 1 97 ? -13.720 0.793 16.369 1.00 88.25 97 GLY A O 1
ATOM 794 N N . ILE A 1 98 ? -13.824 -0.885 14.867 1.00 91.94 98 ILE A N 1
ATOM 795 C CA . ILE A 1 98 ? -15.228 -1.243 15.093 1.00 91.94 98 ILE A CA 1
ATOM 796 C C . ILE A 1 98 ? -15.426 -1.791 16.512 1.00 91.94 98 ILE A C 1
ATOM 798 O O . ILE A 1 98 ? -16.363 -1.389 17.204 1.00 91.94 98 ILE A O 1
ATOM 802 N N . GLU A 1 99 ? -14.538 -2.664 16.987 1.00 92.12 99 GLU A N 1
ATOM 803 C CA . GLU A 1 99 ? -14.571 -3.191 18.357 1.00 92.12 99 GLU A CA 1
ATOM 804 C C . GLU A 1 99 ? -14.427 -2.083 19.406 1.00 92.12 99 GLU A C 1
ATOM 806 O O . GLU A 1 99 ? -15.204 -2.016 20.363 1.00 92.12 99 GLU A O 1
ATOM 811 N N . ALA A 1 100 ? -13.486 -1.157 19.199 1.00 91.31 100 ALA A N 1
ATOM 812 C CA . ALA A 1 100 ? -13.290 -0.021 20.094 1.00 91.31 100 ALA A CA 1
ATOM 813 C C . ALA A 1 100 ? -14.530 0.887 20.165 1.00 91.31 100 ALA A C 1
ATOM 815 O O . ALA A 1 100 ? -14.855 1.408 21.237 1.00 91.31 100 ALA A O 1
ATOM 816 N N . TYR A 1 101 ? -15.234 1.075 19.045 1.00 92.81 101 TYR A N 1
ATOM 817 C CA . TYR A 1 101 ? -16.505 1.798 19.016 1.00 92.81 101 TYR A CA 1
ATOM 818 C C . TYR A 1 101 ? -17.594 1.062 19.811 1.00 92.81 101 TYR A C 1
ATOM 820 O O . TYR A 1 101 ? -18.192 1.660 20.708 1.00 92.81 101 TYR A O 1
ATOM 828 N N . LYS A 1 102 ? -17.788 -0.243 19.566 1.00 92.44 102 LYS A N 1
ATOM 829 C CA . LYS A 1 102 ? -18.778 -1.071 20.282 1.00 92.44 102 LYS A CA 1
ATOM 830 C C . LYS A 1 102 ? -18.566 -1.035 21.798 1.00 92.44 102 LYS A C 1
ATOM 832 O O . LYS A 1 102 ? -19.521 -0.859 22.553 1.00 92.44 102 LYS A O 1
ATOM 837 N N . LEU A 1 103 ? -17.314 -1.122 22.253 1.00 91.56 103 LEU A N 1
ATOM 838 C CA . LEU A 1 103 ? -16.978 -1.056 23.677 1.00 91.56 103 LEU A CA 1
ATOM 839 C C . LEU A 1 103 ? -17.315 0.311 24.296 1.00 91.56 103 LEU A C 1
ATOM 841 O O . LEU A 1 103 ? -17.805 0.384 25.424 1.00 91.56 103 LEU A O 1
ATOM 845 N N . LYS A 1 104 ? -17.059 1.411 23.575 1.00 90.81 104 LYS A N 1
ATOM 846 C CA . LYS A 1 104 ? -17.431 2.761 24.033 1.00 90.81 104 LYS A CA 1
ATOM 847 C C . LYS A 1 104 ? -18.946 2.913 24.140 1.00 90.81 104 LYS A C 1
ATOM 849 O O . LYS A 1 104 ? -19.429 3.486 25.115 1.00 90.81 104 LYS A O 1
ATOM 854 N N . GLU A 1 105 ? -19.683 2.379 23.172 1.00 90.25 105 GLU A N 1
ATOM 855 C CA . GLU A 1 105 ? -21.143 2.424 23.159 1.00 90.25 105 GLU A CA 1
ATOM 856 C C . GLU A 1 105 ? -21.754 1.626 24.326 1.00 90.25 105 GLU A C 1
ATOM 858 O O . GLU A 1 105 ? -22.648 2.122 25.012 1.00 90.25 105 GLU A O 1
ATOM 863 N N . GLN A 1 106 ? -21.229 0.431 24.619 1.00 86.75 106 GLN A N 1
ATOM 864 C CA . GLN A 1 106 ? -21.646 -0.374 25.776 1.00 86.75 106 GLN A CA 1
ATOM 865 C C . GLN A 1 106 ? -21.406 0.362 27.099 1.00 86.75 106 GLN A C 1
ATOM 867 O O . GLN A 1 106 ? -22.329 0.503 27.902 1.00 86.75 106 GLN A O 1
ATOM 872 N N . LYS A 1 107 ? -20.212 0.939 27.290 1.00 88.00 107 LYS A N 1
ATOM 873 C CA . LYS A 1 107 ? -19.899 1.743 28.484 1.00 88.00 107 LYS A CA 1
ATOM 874 C C . LYS A 1 107 ? -20.849 2.929 28.644 1.00 88.00 107 LYS A C 1
ATOM 876 O O . LYS A 1 107 ? -21.280 3.230 29.756 1.00 88.00 107 LYS A O 1
ATOM 881 N N . PHE A 1 108 ? -21.198 3.601 27.548 1.00 86.19 108 PHE A N 1
ATOM 882 C CA . PHE A 1 108 ? -22.150 4.711 27.570 1.00 86.19 108 PHE A CA 1
ATOM 883 C C . PHE A 1 108 ? -23.564 4.259 27.980 1.00 86.19 108 PHE A C 1
ATOM 885 O O . PHE A 1 108 ? -24.218 4.918 28.797 1.00 86.19 108 PHE A O 1
ATOM 892 N N . LYS A 1 109 ? -24.023 3.105 27.478 1.00 83.88 109 LYS A N 1
ATOM 893 C CA . LYS A 1 109 ? -25.299 2.486 27.881 1.00 83.88 109 LYS A CA 1
ATOM 894 C C . LYS A 1 109 ? -25.299 2.101 29.369 1.00 83.88 109 LYS A C 1
ATOM 896 O O . LYS A 1 109 ? -26.234 2.425 30.091 1.00 83.88 109 LYS A O 1
ATOM 901 N N . GLU A 1 110 ? -24.222 1.517 29.882 1.00 79.88 110 GLU A N 1
ATOM 902 C CA . GLU A 1 110 ? -24.105 1.177 31.311 1.00 79.88 110 GLU A CA 1
ATOM 903 C C . GLU A 1 110 ? -24.084 2.414 32.228 1.00 79.88 110 GLU A C 1
ATOM 905 O O . GLU A 1 110 ? -24.700 2.425 33.297 1.00 79.88 110 GLU A O 1
ATOM 910 N N . LEU A 1 111 ? -23.393 3.482 31.813 1.00 76.56 111 LEU A N 1
ATOM 911 C CA . LEU A 1 111 ? -23.338 4.759 32.534 1.00 76.56 111 LEU A CA 1
ATOM 912 C C . LEU A 1 111 ? -24.703 5.454 32.596 1.00 76.56 111 LEU A C 1
ATOM 914 O O . LEU A 1 111 ? -25.038 6.061 33.616 1.00 76.56 111 LEU A O 1
ATOM 918 N N . SER A 1 112 ? -25.485 5.378 31.520 1.00 71.62 112 SER A N 1
ATOM 919 C CA . SER A 1 112 ? -26.830 5.957 31.473 1.00 71.62 112 SER A CA 1
ATOM 920 C C . SER A 1 112 ? -27.812 5.184 32.356 1.00 71.62 112 SER A C 1
ATOM 922 O O . SER A 1 112 ? -28.529 5.825 33.122 1.00 71.62 112 SER A O 1
ATOM 924 N N . VAL A 1 113 ? -27.757 3.846 32.369 1.00 71.25 113 VAL A N 1
ATOM 925 C CA . VAL A 1 113 ? -28.570 2.995 33.264 1.00 71.25 113 VAL A CA 1
ATOM 926 C C . VAL A 1 113 ? -28.228 3.228 34.744 1.00 71.25 113 VAL A C 1
ATOM 928 O O . VAL A 1 113 ? -29.121 3.427 35.569 1.00 71.25 113 VAL A O 1
ATOM 931 N N . LYS A 1 114 ? -26.939 3.294 35.110 1.00 64.00 114 LYS A N 1
ATOM 932 C CA . LYS A 1 114 ? -26.517 3.556 36.505 1.00 64.00 114 LYS A CA 1
ATOM 933 C C . LYS A 1 114 ? -26.984 4.920 37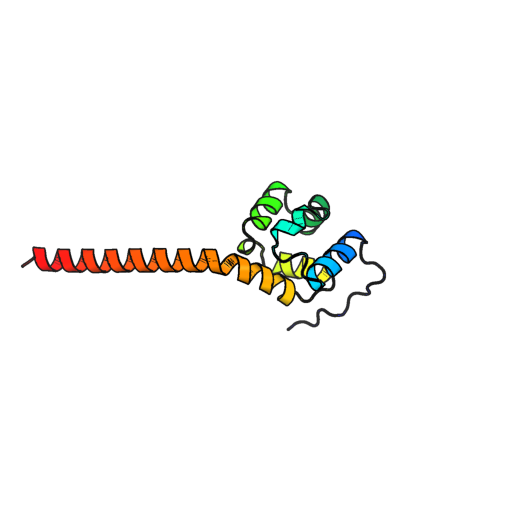.031 1.00 64.00 114 LYS A C 1
ATOM 935 O O . LYS A 1 114 ? -27.260 5.052 38.223 1.00 64.00 114 LYS A O 1
ATOM 940 N N . LYS A 1 115 ? -27.091 5.935 36.165 1.00 60.91 115 LYS A N 1
ATOM 941 C CA . LYS A 1 115 ? -27.627 7.259 36.533 1.00 60.91 115 LYS A CA 1
ATOM 942 C C . LYS A 1 115 ? -29.137 7.245 36.784 1.00 60.91 115 LYS A C 1
ATOM 944 O O . LYS A 1 115 ? -29.604 8.044 37.589 1.00 60.91 115 LYS A O 1
ATOM 949 N N . THR A 1 116 ? -29.891 6.365 36.126 1.00 61.00 116 THR A N 1
ATOM 950 C CA . THR A 1 116 ? -31.343 6.235 36.333 1.00 61.00 116 THR A CA 1
ATOM 951 C C . THR A 1 116 ? -31.662 5.526 37.646 1.00 61.00 116 THR A C 1
ATOM 953 O O . THR A 1 116 ? -32.585 5.929 38.344 1.00 61.00 116 THR A O 1
ATOM 956 N N . VAL A 1 117 ? -30.866 4.517 38.016 1.00 62.06 117 VAL A N 1
ATOM 957 C CA . VAL A 1 117 ? -31.052 3.754 39.264 1.00 62.06 117 VAL A CA 1
ATOM 958 C C . VAL A 1 117 ? -30.701 4.582 40.505 1.00 62.06 117 VAL A C 1
ATOM 960 O O . VAL A 1 117 ? -31.390 4.475 41.505 1.00 62.06 117 VAL A O 1
ATOM 963 N N . LYS A 1 118 ? -29.692 5.464 40.446 1.00 59.38 118 LYS A N 1
ATOM 964 C CA . LYS A 1 118 ? -29.317 6.347 41.575 1.00 59.38 118 LYS A CA 1
ATOM 965 C C . LYS A 1 118 ? -30.275 7.524 41.837 1.00 59.38 118 LYS A C 1
ATOM 967 O O . LYS A 1 118 ? -30.052 8.268 42.785 1.00 59.38 118 LYS A O 1
ATOM 972 N N . LYS A 1 119 ? -31.265 7.754 40.968 1.00 55.19 119 LYS A N 1
ATOM 973 C CA . LYS A 1 119 ? -32.254 8.842 41.096 1.00 55.19 119 LYS A CA 1
ATOM 974 C C . LYS A 1 119 ? -33.616 8.375 41.637 1.00 55.19 119 LYS A C 1
ATOM 976 O O . LYS A 1 119 ? -34.501 9.214 41.776 1.00 55.19 119 LYS A O 1
ATOM 981 N N . LYS A 1 120 ? -33.785 7.076 41.894 1.00 48.06 120 LYS A N 1
ATOM 982 C CA . LYS A 1 120 ? -34.908 6.502 42.648 1.00 48.06 120 LYS A CA 1
ATOM 983 C C . LYS A 1 120 ? -34.436 6.166 44.053 1.00 48.06 120 LYS A C 1
ATOM 985 O O . LYS A 1 120 ? -35.286 6.259 44.957 1.00 48.06 120 LYS A O 1
#

Sequence (120 aa):
MAEWKNISSDKLDPTFAAIRSLFLDGTINKMYKLIDYNPTKVARLFSMSYKTYHEKLKQPWKFSSFHIMILARITGIDPEVINKIIQEEALTTLDKGIEAYKLKEQKFKELSVKKTVKKK

Secondary structure (DSSP, 8-state):
------S-GGG--HHHHHHHHHHHTTS--SGGGGGGS-HHHHHHHTT--HHHHHHHHHSGGGS-HHHHHHHHHHHT--HHHHHHHHHHHHHHHHHHHHHHHHHHHHHHHHHHHHHHHTT-